Protein AF-A0A1C6KL73-F1 (afdb_monomer_lite)

Radius of gyration: 27.27 Å; chains: 1; bounding box: 58×103×49 Å

Secondary structure (DSSP, 8-state):
----------------------------------S-SSTTPEEE-SHHHHHHHHHH-SEEEESS-EE-SS-EEE---EEEE-SSSTT-EEEE--EEE-EEE-TT--EEEE-EEEEEEEEE-STT-EEESSEEEEEEEE-SS--EEES-EEES-EEESSHHHHHT-EEETT-EE-S-EEEPP---

pLDDT: mean 81.95, std 22.93, range [27.33, 98.88]

Foldseek 3Di:
DDDDDDDDDPDDDDDDDDDDDDDDDDPPPPPPVPVDLCVQEDEDAEDVSQQVCLDPPQHYEYPEAYEDAAEHERDDWDWDQDPPPPRDIDIDEGEYEQFDADPVRDTDDGYEYEYQEYEYPTELHEYEGHEYEHEYEYAYAQYEYENYEYNYEYEYQDVRRVVRYYYYDNYYYPDYYYYPDPPD

Sequence (184 aa):
MKRKIIIYVLSILYVFMIGCDSTGTKENNEVSNEKDEFQNTEFVKNEGELTYALTNDYSITITDNITSDNPLIIEGEFFKTDTTEENNVVKVGRKLNLFSKDEDNNIINNYVLEAPSLTIQSENTIIKGGTFIGDIYIKAKGFEIDNTKVKGNLYFKDEETKGTFIKSNAASVQGKISVERKES

Structure (mmCIF, N/CA/C/O backbone):
data_AF-A0A1C6KL73-F1
#
_entry.id   AF-A0A1C6KL73-F1
#
loop_
_atom_site.group_PDB
_atom_site.id
_atom_site.type_symbol
_atom_site.label_atom_id
_atom_site.label_alt_id
_atom_site.label_comp_id
_atom_site.label_asym_id
_atom_site.label_entity_id
_atom_site.label_seq_id
_atom_site.pdbx_PDB_ins_code
_atom_site.Cartn_x
_atom_site.Cartn_y
_atom_site.Cartn_z
_atom_site.occupancy
_atom_site.B_iso_or_equiv
_atom_site.auth_seq_id
_atom_site.auth_comp_id
_atom_site.auth_asym_id
_atom_site.auth_atom_id
_atom_site.pdbx_PDB_model_num
ATOM 1 N N . MET A 1 1 ? 32.983 87.673 -22.712 1.00 39.03 1 MET A N 1
ATOM 2 C CA . MET A 1 1 ? 31.747 87.636 -23.529 1.00 39.03 1 MET A CA 1
ATOM 3 C C . MET A 1 1 ? 30.880 86.471 -23.071 1.00 39.03 1 MET A C 1
ATOM 5 O O . MET A 1 1 ? 31.404 85.456 -22.645 1.00 39.03 1 MET A O 1
ATOM 9 N N . LYS A 1 2 ? 29.566 86.694 -23.059 1.00 45.41 2 LYS A N 1
ATOM 10 C CA . LYS A 1 2 ? 28.519 85.958 -22.334 1.00 45.41 2 LYS A CA 1
ATOM 11 C C . LYS A 1 2 ? 28.284 84.539 -22.879 1.00 45.41 2 LYS A C 1
ATOM 13 O O . LYS A 1 2 ? 28.150 84.410 -24.091 1.00 45.41 2 LYS A O 1
ATOM 18 N N . ARG A 1 3 ? 28.096 83.538 -22.002 1.00 47.69 3 ARG A N 1
ATOM 19 C CA . ARG A 1 3 ? 27.241 82.336 -22.212 1.00 47.69 3 ARG A CA 1
ATOM 20 C C . ARG A 1 3 ? 27.196 81.494 -20.922 1.00 47.69 3 ARG A C 1
ATOM 22 O O . ARG A 1 3 ? 28.210 80.962 -20.510 1.00 47.69 3 ARG A O 1
ATOM 29 N N . LYS A 1 4 ? 26.163 81.697 -20.098 1.00 45.75 4 LYS A N 1
ATOM 30 C CA . LYS A 1 4 ? 24.910 80.916 -19.956 1.00 45.75 4 LYS A CA 1
ATOM 31 C C . LYS A 1 4 ? 25.078 79.630 -19.123 1.00 45.75 4 LYS A C 1
ATOM 33 O O . LYS A 1 4 ?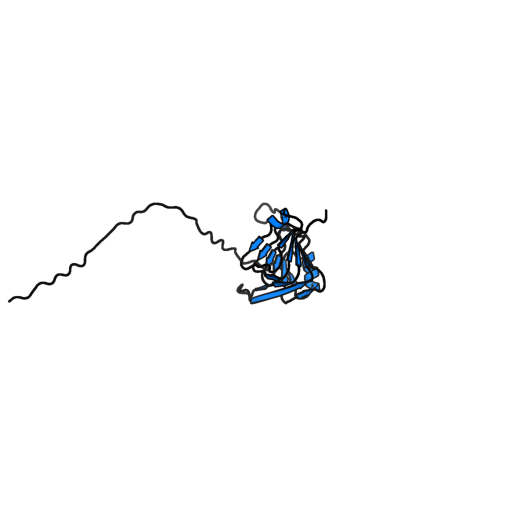 25.631 78.642 -19.577 1.00 45.75 4 LYS A O 1
ATOM 38 N N . ILE A 1 5 ? 24.540 79.736 -17.908 1.00 53.16 5 ILE A N 1
ATOM 39 C CA . ILE A 1 5 ? 24.279 78.736 -16.866 1.00 53.16 5 ILE A CA 1
ATOM 40 C C . ILE A 1 5 ? 23.369 77.619 -17.389 1.00 53.16 5 ILE A C 1
ATOM 42 O O . ILE A 1 5 ? 22.325 77.946 -17.949 1.00 53.16 5 ILE A O 1
ATOM 46 N N . ILE A 1 6 ? 23.705 76.355 -17.099 1.00 56.00 6 ILE A N 1
ATOM 47 C CA . ILE A 1 6 ? 22.747 75.284 -16.768 1.00 56.00 6 ILE A CA 1
ATOM 48 C C . ILE A 1 6 ? 23.395 74.416 -15.677 1.00 56.00 6 ILE A C 1
ATOM 50 O O . ILE A 1 6 ? 24.408 73.764 -15.911 1.00 56.00 6 ILE A O 1
ATOM 54 N N . ILE A 1 7 ? 22.815 74.459 -14.480 1.00 47.00 7 ILE A N 1
ATOM 55 C CA . ILE A 1 7 ? 23.133 73.622 -13.321 1.00 47.00 7 ILE A CA 1
ATOM 56 C C . ILE A 1 7 ? 22.046 72.544 -13.269 1.00 47.00 7 ILE A C 1
ATOM 58 O O . ILE A 1 7 ? 20.870 72.890 -13.191 1.00 47.00 7 ILE A O 1
ATOM 62 N N . TYR A 1 8 ? 22.421 71.265 -13.287 1.00 46.00 8 TYR A N 1
ATOM 63 C CA . TYR A 1 8 ? 21.550 70.178 -12.837 1.00 46.00 8 TYR A CA 1
ATOM 64 C C . TYR A 1 8 ? 22.167 69.571 -11.576 1.00 46.00 8 TYR A C 1
ATOM 66 O O . TYR A 1 8 ? 23.172 68.867 -11.628 1.00 46.00 8 TYR A O 1
ATOM 74 N N . VAL A 1 9 ? 21.573 69.925 -10.436 1.00 47.19 9 VAL A N 1
ATOM 75 C CA . VAL A 1 9 ? 21.803 69.308 -9.128 1.00 47.19 9 VAL A CA 1
ATOM 76 C C . VAL A 1 9 ? 21.058 67.976 -9.131 1.00 47.19 9 VAL A C 1
ATOM 78 O O . VAL A 1 9 ? 19.830 67.962 -9.151 1.00 47.19 9 VAL A O 1
ATOM 81 N N . LEU A 1 10 ? 21.791 66.863 -9.135 1.00 43.66 10 LEU A N 1
ATOM 82 C CA . LEU A 1 10 ? 21.225 65.542 -8.884 1.00 43.66 10 LEU A CA 1
ATOM 83 C C . LEU A 1 10 ? 21.185 65.346 -7.362 1.00 43.66 10 LEU A C 1
ATOM 85 O O . LEU A 1 10 ? 22.215 65.220 -6.703 1.00 43.66 10 LEU A O 1
ATOM 89 N N . SER A 1 11 ? 19.981 65.441 -6.810 1.00 47.19 11 SER A N 1
ATOM 90 C CA . SER A 1 11 ? 19.675 65.396 -5.384 1.00 47.19 11 SER A CA 1
ATOM 91 C C . SER A 1 11 ? 19.987 64.034 -4.762 1.00 47.19 11 SER A C 1
ATOM 93 O O . SER A 1 11 ? 19.408 63.017 -5.138 1.00 47.19 11 SER A O 1
ATOM 95 N N . ILE A 1 12 ? 20.854 64.064 -3.753 1.00 51.53 12 ILE A N 1
ATOM 96 C CA . ILE A 1 12 ? 20.997 63.055 -2.702 1.00 51.53 12 ILE A CA 1
ATOM 97 C C . ILE A 1 12 ? 19.697 62.999 -1.893 1.00 51.53 12 ILE A C 1
ATOM 99 O O . ILE A 1 12 ? 19.233 64.034 -1.415 1.00 51.53 12 ILE A O 1
ATOM 103 N N . LEU A 1 13 ? 19.161 61.799 -1.668 1.00 39.81 13 LEU A N 1
ATOM 104 C CA . LEU A 1 13 ? 18.250 61.550 -0.554 1.00 39.81 13 LEU A CA 1
ATOM 105 C C . LEU A 1 13 ? 18.631 60.233 0.132 1.00 39.81 13 LEU A C 1
ATOM 107 O O . LEU A 1 13 ? 18.450 59.148 -0.411 1.00 39.81 13 LEU A O 1
ATOM 111 N N . TYR A 1 14 ? 19.207 60.371 1.323 1.00 49.25 14 TYR A N 1
ATOM 112 C CA . TYR A 1 14 ? 19.454 59.302 2.286 1.00 49.25 14 TYR A CA 1
ATOM 113 C C . TYR A 1 14 ? 18.207 59.170 3.165 1.00 49.25 14 TYR A C 1
ATOM 115 O O . TYR A 1 14 ? 17.765 60.175 3.722 1.00 49.25 14 TYR A O 1
ATOM 123 N N . VAL A 1 15 ? 17.676 57.958 3.352 1.00 54.47 15 VAL A N 1
ATOM 124 C CA . VAL A 1 15 ? 16.783 57.656 4.481 1.00 54.47 15 VAL A CA 1
ATOM 125 C C . VAL A 1 15 ? 17.220 56.346 5.134 1.00 54.47 15 VAL A C 1
ATOM 127 O O . VAL A 1 15 ? 17.404 55.324 4.479 1.00 54.47 15 VAL A O 1
ATOM 130 N N . PHE A 1 16 ? 17.426 56.458 6.444 1.00 43.22 16 PHE A N 1
ATOM 131 C CA . PHE A 1 16 ? 17.747 55.429 7.425 1.00 43.22 16 PHE A CA 1
ATOM 132 C C . PHE A 1 16 ? 16.727 54.282 7.439 1.00 43.22 16 PHE A C 1
ATOM 134 O O . PHE A 1 16 ? 15.528 54.522 7.342 1.00 43.22 16 PHE A O 1
ATOM 141 N N . MET A 1 17 ? 17.199 53.059 7.694 1.00 39.66 17 MET A N 1
ATOM 142 C CA . MET A 1 17 ? 16.362 51.938 8.131 1.00 39.66 17 MET A CA 1
ATOM 143 C C . MET A 1 17 ? 16.941 51.352 9.424 1.00 39.66 17 MET A C 1
ATOM 145 O O . MET A 1 17 ? 17.990 50.712 9.408 1.00 39.66 17 MET A O 1
ATOM 149 N N . ILE A 1 18 ? 16.249 51.587 10.543 1.00 56.31 18 ILE A N 1
ATOM 150 C CA . ILE A 1 18 ? 16.289 50.760 11.759 1.00 56.31 18 ILE A CA 1
ATOM 151 C C . ILE A 1 18 ? 14.841 50.315 12.001 1.00 56.31 18 ILE A C 1
ATOM 153 O O . ILE A 1 18 ? 13.919 51.109 11.822 1.00 56.31 18 ILE A O 1
ATOM 157 N N . GLY A 1 19 ? 14.664 49.027 12.299 1.00 38.25 19 GLY A N 1
ATOM 158 C CA . GLY A 1 19 ? 13.397 48.297 12.189 1.00 38.25 19 GLY A CA 1
ATOM 159 C C . GLY A 1 19 ? 12.420 48.402 13.365 1.00 38.25 19 GLY A C 1
ATOM 160 O O . GLY A 1 19 ? 12.677 49.119 14.323 1.00 38.25 19 GLY A O 1
ATOM 161 N N . CYS A 1 20 ? 11.309 47.655 13.282 1.00 44.41 20 CYS A N 1
ATOM 162 C CA . CYS A 1 20 ? 10.880 46.603 14.227 1.00 44.41 20 CYS A CA 1
ATOM 163 C C . CYS A 1 20 ? 9.556 45.953 13.756 1.00 44.41 20 CYS A C 1
ATOM 165 O O . CYS A 1 20 ? 8.696 46.632 13.207 1.00 44.41 20 CYS A O 1
ATOM 167 N N . ASP A 1 21 ? 9.431 44.657 14.056 1.00 34.34 21 ASP A N 1
ATOM 168 C CA . ASP A 1 21 ? 8.221 43.853 14.306 1.00 34.34 21 ASP A CA 1
ATOM 169 C C . ASP A 1 21 ? 7.151 43.588 13.226 1.00 34.34 21 ASP A C 1
ATOM 171 O O . ASP A 1 21 ? 6.340 44.438 12.866 1.00 34.34 21 ASP A O 1
ATOM 175 N N . SER A 1 22 ? 7.055 42.314 12.819 1.00 34.91 22 SER A N 1
ATOM 176 C CA . SER A 1 22 ? 5.861 41.466 13.023 1.00 34.91 22 SER A CA 1
ATOM 177 C C . SER A 1 22 ? 6.091 40.043 12.480 1.00 34.91 22 SER A C 1
ATOM 179 O O . SER A 1 22 ? 6.295 39.819 11.294 1.00 34.91 22 SER A O 1
ATOM 181 N N . THR A 1 23 ? 6.101 39.083 13.410 1.00 34.44 23 THR A N 1
ATOM 182 C CA . THR A 1 23 ? 5.398 37.784 13.366 1.00 34.44 23 THR A CA 1
ATOM 183 C C . THR A 1 23 ? 5.123 37.115 12.007 1.00 34.44 23 THR A C 1
ATOM 185 O O . THR A 1 23 ? 4.306 37.604 11.232 1.00 34.44 23 THR A O 1
ATOM 188 N N . GLY A 1 24 ? 5.627 35.887 11.815 1.00 28.36 24 GLY A N 1
ATOM 189 C CA . GLY A 1 24 ? 5.038 34.963 10.835 1.00 28.36 24 GLY A CA 1
ATOM 190 C C . GLY A 1 24 ? 5.949 33.845 10.339 1.00 28.36 24 GLY A C 1
ATOM 191 O O . GLY A 1 24 ? 6.455 33.926 9.234 1.00 28.36 24 GLY A O 1
ATOM 192 N N . THR A 1 25 ? 6.104 32.816 11.173 1.00 27.66 25 THR A N 1
ATOM 193 C CA . THR A 1 25 ? 6.316 31.398 10.822 1.00 27.66 25 THR A CA 1
ATOM 194 C C . THR A 1 25 ? 7.467 31.027 9.878 1.00 27.66 25 THR A C 1
ATOM 196 O O . THR A 1 25 ? 7.424 31.195 8.666 1.00 27.66 25 THR A O 1
ATOM 199 N N . LYS A 1 26 ? 8.470 30.384 10.482 1.00 31.62 26 LYS A N 1
ATOM 200 C CA . LYS A 1 26 ? 9.524 29.619 9.820 1.00 31.62 26 LYS A CA 1
ATOM 201 C C . LYS A 1 26 ? 8.890 28.492 8.997 1.00 31.62 26 LYS A C 1
ATOM 203 O O . LYS A 1 26 ? 8.259 27.605 9.569 1.00 31.62 26 LYS A O 1
ATOM 208 N N . GLU A 1 27 ? 9.079 28.517 7.682 1.00 29.05 27 GLU A N 1
ATOM 209 C CA . GLU A 1 27 ? 8.966 27.321 6.851 1.00 29.05 27 GLU A CA 1
ATOM 210 C C . GLU A 1 27 ? 10.082 26.364 7.273 1.00 29.05 27 GLU A C 1
ATOM 212 O O . GLU A 1 27 ? 11.245 26.507 6.890 1.00 29.05 27 GLU A O 1
ATOM 217 N N . ASN A 1 28 ? 9.728 25.397 8.115 1.00 27.48 28 ASN A N 1
ATOM 218 C CA . ASN A 1 28 ? 10.521 24.193 8.265 1.00 27.48 28 ASN A CA 1
ATOM 219 C C . ASN A 1 28 ? 10.355 23.400 6.965 1.00 27.48 28 ASN A C 1
ATOM 221 O O . ASN A 1 28 ? 9.438 22.595 6.831 1.00 27.48 28 ASN A O 1
ATOM 225 N N . ASN A 1 29 ? 11.242 23.645 6.000 1.00 34.69 29 ASN A N 1
ATOM 226 C CA . ASN A 1 29 ? 11.608 22.613 5.040 1.00 34.69 29 ASN A CA 1
ATOM 227 C C . ASN A 1 29 ? 12.261 21.486 5.845 1.00 34.69 29 ASN A C 1
ATOM 229 O O . ASN A 1 29 ? 13.476 21.476 6.054 1.00 34.69 29 ASN A O 1
ATOM 233 N N . GLU A 1 30 ? 11.444 20.561 6.344 1.00 30.19 30 GLU A N 1
ATOM 234 C CA . GLU A 1 30 ? 11.927 19.233 6.680 1.00 30.19 30 GLU A CA 1
ATOM 235 C C . GLU A 1 30 ? 12.352 18.580 5.369 1.00 30.19 30 GLU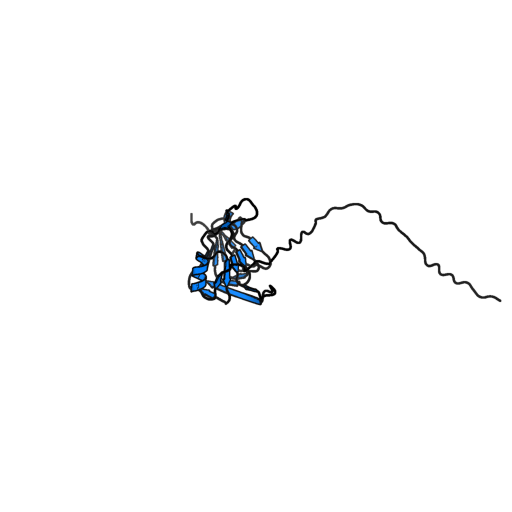 A C 1
ATOM 237 O O . GLU A 1 30 ? 11.570 17.980 4.638 1.00 30.19 30 GLU A O 1
ATOM 242 N N . VAL A 1 31 ? 13.633 18.752 5.053 1.00 27.33 31 VAL A N 1
ATOM 243 C CA . VAL A 1 31 ? 14.354 17.855 4.165 1.00 27.33 31 VAL A CA 1
ATOM 244 C C . VAL A 1 31 ? 14.346 16.499 4.865 1.00 27.33 31 VAL A C 1
ATOM 246 O O . VAL A 1 31 ? 15.215 16.198 5.685 1.00 27.33 31 VAL A O 1
ATOM 249 N N . SER A 1 32 ? 13.321 15.693 4.587 1.00 31.52 32 SER A N 1
ATOM 250 C CA . SER A 1 32 ? 13.357 14.268 4.876 1.00 31.52 32 SER A CA 1
ATOM 251 C C . SER A 1 32 ? 14.583 13.721 4.157 1.00 31.52 32 SER A C 1
ATOM 253 O O . SER A 1 32 ? 14.665 13.800 2.931 1.00 31.52 32 SER A O 1
ATOM 255 N N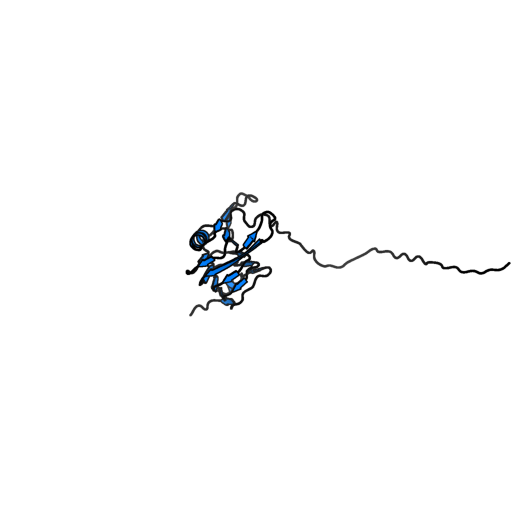 . ASN A 1 33 ? 15.569 13.225 4.902 1.00 29.36 33 ASN A N 1
ATOM 256 C CA . ASN A 1 33 ? 16.708 12.528 4.316 1.00 29.36 33 ASN A CA 1
ATOM 257 C C . ASN A 1 33 ? 16.189 11.275 3.594 1.00 29.36 33 ASN A C 1
ATOM 259 O O . ASN A 1 33 ? 16.055 10.208 4.183 1.00 29.36 33 ASN A O 1
ATOM 263 N N . GLU A 1 34 ? 15.897 11.418 2.304 1.00 41.50 34 GLU A N 1
ATOM 264 C CA . GLU A 1 34 ? 15.339 10.419 1.387 1.00 41.50 34 GLU A CA 1
ATOM 265 C C . GLU A 1 34 ? 16.373 9.346 0.982 1.00 41.50 34 GLU A C 1
ATOM 267 O O . GLU A 1 34 ? 16.332 8.789 -0.110 1.00 41.50 34 GLU A O 1
ATOM 272 N N . LYS A 1 35 ? 17.347 9.058 1.854 1.00 40.00 35 LYS A N 1
ATOM 273 C CA . LYS A 1 35 ? 18.488 8.171 1.570 1.00 40.00 35 LYS A CA 1
ATOM 274 C C . LYS A 1 35 ? 18.194 6.683 1.804 1.00 40.00 35 LYS A C 1
ATOM 276 O O . LYS A 1 35 ? 19.099 5.856 1.714 1.00 40.00 35 LYS A O 1
ATOM 281 N N . ASP A 1 36 ? 16.954 6.337 2.144 1.00 56.22 36 ASP A N 1
ATOM 282 C CA . ASP A 1 36 ? 16.603 5.005 2.644 1.00 56.22 36 ASP A CA 1
ATOM 283 C C . ASP A 1 36 ? 15.137 4.620 2.361 1.00 56.22 36 ASP A C 1
ATOM 285 O O . ASP A 1 36 ? 14.355 4.268 3.246 1.00 56.22 36 ASP A O 1
ATOM 289 N N . GLU A 1 37 ? 14.706 4.755 1.108 1.00 63.22 37 GLU A N 1
ATOM 290 C CA . GLU A 1 37 ? 13.372 4.278 0.725 1.00 63.22 37 GLU A CA 1
ATOM 291 C C . GLU A 1 37 ? 13.343 2.777 0.417 1.00 63.22 37 GLU A C 1
ATOM 293 O O . GLU A 1 37 ? 12.338 2.115 0.680 1.00 63.22 37 GLU A O 1
ATOM 298 N N . PHE A 1 38 ? 14.465 2.237 -0.071 1.00 72.88 38 PHE A N 1
ATOM 299 C CA . PHE A 1 38 ? 14.588 0.849 -0.513 1.00 72.88 38 PHE A CA 1
ATOM 300 C C . PHE A 1 38 ? 15.591 0.006 0.282 1.00 72.88 38 PHE A C 1
ATOM 302 O O . PHE A 1 38 ? 15.775 -1.160 -0.074 1.00 72.88 38 PHE A O 1
ATOM 309 N N . GLN A 1 39 ? 16.263 0.506 1.335 1.00 76.75 39 GLN A N 1
ATOM 310 C CA . GLN A 1 39 ? 17.185 -0.392 2.042 1.00 76.75 39 GLN A CA 1
ATOM 311 C C . GLN A 1 39 ? 16.402 -1.518 2.716 1.00 76.75 39 GLN A C 1
ATOM 313 O O . GLN A 1 39 ? 15.431 -1.308 3.451 1.00 76.75 39 GLN A O 1
ATOM 318 N N . ASN A 1 40 ? 16.861 -2.745 2.474 1.00 82.62 40 ASN A N 1
ATOM 319 C CA . ASN A 1 40 ? 16.213 -3.970 2.934 1.00 82.62 40 ASN A CA 1
ATOM 320 C C . ASN A 1 40 ? 14.766 -4.122 2.422 1.00 82.62 40 ASN A C 1
ATOM 322 O O . ASN A 1 40 ? 13.939 -4.701 3.122 1.00 82.62 40 ASN A O 1
ATOM 326 N N . THR A 1 41 ? 14.438 -3.569 1.248 1.00 91.06 41 THR A N 1
ATOM 327 C CA . THR A 1 41 ? 13.182 -3.902 0.567 1.00 91.06 41 THR A CA 1
ATOM 328 C C . THR A 1 41 ? 13.316 -5.240 -0.152 1.00 91.06 41 THR A C 1
ATOM 330 O O . THR A 1 41 ? 14.333 -5.498 -0.793 1.00 91.06 41 THR A O 1
ATOM 333 N N . GLU A 1 42 ? 12.266 -6.052 -0.099 1.00 95.50 42 GLU A N 1
ATOM 334 C CA . GLU A 1 42 ? 12.124 -7.207 -0.980 1.00 95.50 42 GLU A CA 1
ATOM 335 C C . GLU A 1 42 ? 11.637 -6.727 -2.352 1.00 95.50 42 GLU A C 1
ATOM 337 O O . GLU A 1 42 ? 10.696 -5.928 -2.437 1.00 95.50 42 GLU A O 1
ATOM 342 N N . PHE A 1 43 ? 12.298 -7.171 -3.422 1.00 94.94 43 PHE A N 1
ATOM 343 C CA . PHE A 1 43 ? 11.940 -6.812 -4.793 1.00 94.94 43 PHE A CA 1
ATOM 344 C C . PHE A 1 43 ? 11.162 -7.947 -5.444 1.00 94.94 43 PHE A C 1
ATOM 346 O O . PHE A 1 43 ? 11.668 -9.059 -5.557 1.00 94.94 43 PHE A O 1
ATOM 353 N N . VAL A 1 44 ? 9.961 -7.648 -5.933 1.00 96.81 44 VAL A N 1
ATOM 354 C CA . VAL A 1 44 ? 9.066 -8.653 -6.524 1.00 96.81 44 VAL A CA 1
ATOM 355 C C . VAL A 1 44 ? 8.642 -8.253 -7.934 1.00 96.81 44 VAL A C 1
ATOM 357 O O . VAL A 1 44 ? 8.597 -7.067 -8.278 1.00 96.81 44 VAL A O 1
ATOM 360 N N . LYS A 1 45 ? 8.328 -9.239 -8.776 1.00 96.31 45 LYS A N 1
ATOM 361 C CA . LYS A 1 45 ? 7.911 -9.018 -10.177 1.00 96.31 45 LYS A CA 1
ATOM 362 C C . LYS A 1 45 ? 6.691 -9.832 -10.612 1.00 96.31 45 LYS A C 1
ATOM 364 O O . LYS A 1 45 ? 6.296 -9.757 -11.769 1.00 96.31 45 LYS A O 1
ATOM 369 N N . ASN A 1 46 ? 6.118 -10.656 -9.736 1.00 97.00 46 ASN A N 1
ATOM 370 C CA . ASN A 1 46 ? 4.931 -11.461 -10.040 1.00 97.00 46 ASN A CA 1
ATOM 371 C C . ASN A 1 46 ? 4.054 -11.698 -8.798 1.00 97.00 46 ASN A C 1
ATOM 373 O O . ASN A 1 46 ? 4.478 -11.449 -7.672 1.00 97.00 46 ASN A O 1
ATOM 377 N N . GLU A 1 47 ? 2.827 -12.184 -9.016 1.00 97.06 47 GLU A N 1
ATOM 378 C CA . GLU A 1 47 ? 1.815 -12.422 -7.970 1.00 97.06 47 GLU A CA 1
ATOM 379 C C . GLU A 1 47 ? 2.306 -13.362 -6.859 1.00 97.06 47 GLU A C 1
ATOM 381 O O . GLU A 1 47 ? 2.049 -13.108 -5.681 1.00 97.06 47 GLU A O 1
ATOM 386 N N . GLY A 1 48 ? 3.022 -14.434 -7.213 1.00 96.50 48 GLY A N 1
ATOM 387 C CA . GLY A 1 48 ? 3.499 -15.425 -6.245 1.00 96.50 48 GLY A CA 1
ATOM 388 C C . GLY A 1 48 ? 4.525 -14.841 -5.274 1.00 96.50 48 GLY A C 1
ATOM 389 O O . GLY A 1 48 ? 4.377 -14.980 -4.060 1.00 96.50 48 GLY A O 1
ATOM 390 N N . GLU A 1 49 ? 5.527 -14.137 -5.806 1.00 97.50 49 GLU A N 1
ATOM 391 C CA . GLU A 1 49 ? 6.520 -13.402 -5.011 1.00 97.50 49 GLU A CA 1
ATOM 392 C C . GLU A 1 49 ? 5.857 -12.314 -4.157 1.00 97.50 49 GLU A C 1
ATOM 394 O O . GLU A 1 49 ? 6.134 -12.209 -2.963 1.00 97.50 49 GLU A O 1
ATOM 399 N N . LEU A 1 50 ? 4.933 -11.544 -4.745 1.00 97.81 50 LEU A N 1
ATOM 400 C CA . LEU A 1 50 ? 4.214 -10.488 -4.039 1.00 97.81 50 LEU A CA 1
ATOM 401 C C . LEU A 1 50 ? 3.409 -11.048 -2.864 1.00 97.81 50 LEU A C 1
ATOM 403 O O . LEU A 1 50 ? 3.521 -10.536 -1.758 1.00 97.81 50 LEU A O 1
ATOM 407 N N . THR A 1 51 ? 2.626 -12.106 -3.074 1.00 96.19 51 THR A N 1
ATOM 408 C CA . THR A 1 51 ? 1.790 -12.702 -2.020 1.00 96.19 51 THR A CA 1
ATOM 409 C C . THR A 1 51 ? 2.641 -13.188 -0.851 1.00 96.19 51 THR A C 1
ATOM 411 O O . THR A 1 51 ? 2.313 -12.919 0.302 1.00 96.19 51 THR A O 1
ATOM 414 N N . TYR A 1 52 ? 3.770 -13.843 -1.138 1.00 94.81 52 TYR A N 1
ATOM 415 C CA . TYR A 1 52 ? 4.708 -14.266 -0.103 1.00 94.81 52 TYR A CA 1
ATOM 416 C C . TYR A 1 52 ? 5.287 -13.068 0.667 1.00 94.81 52 TYR A C 1
ATOM 418 O O . TYR A 1 52 ? 5.290 -13.070 1.902 1.00 94.81 52 TYR A O 1
ATOM 426 N N . ALA A 1 53 ? 5.725 -12.025 -0.041 1.00 96.12 53 ALA A N 1
ATOM 427 C CA . ALA A 1 53 ? 6.327 -10.846 0.571 1.00 96.12 53 ALA A CA 1
ATOM 428 C C . ALA A 1 53 ? 5.319 -10.030 1.404 1.00 96.12 53 ALA A C 1
ATOM 430 O O . ALA A 1 53 ? 5.639 -9.530 2.489 1.00 96.12 53 ALA A O 1
ATOM 431 N N . LEU A 1 54 ? 4.056 -9.947 0.965 1.00 95.75 54 LEU A N 1
ATOM 432 C CA . LEU A 1 54 ? 2.986 -9.260 1.699 1.00 95.75 54 LEU A CA 1
ATOM 433 C C . LEU A 1 54 ? 2.707 -9.884 3.078 1.00 95.75 54 LEU A C 1
ATOM 435 O O . LEU A 1 54 ? 2.249 -9.162 3.968 1.00 95.75 54 LEU A O 1
ATOM 439 N N . THR A 1 55 ? 3.073 -11.150 3.286 1.00 91.06 55 THR A N 1
ATOM 440 C CA . THR A 1 55 ? 3.037 -11.821 4.594 1.00 91.06 55 THR A CA 1
ATOM 441 C C . THR A 1 55 ? 4.355 -11.690 5.368 1.00 91.06 55 THR A C 1
ATOM 443 O O . THR A 1 55 ? 4.330 -11.520 6.586 1.00 91.06 55 THR A O 1
ATOM 446 N N . ASN A 1 56 ? 5.512 -11.756 4.699 1.00 91.44 56 ASN A N 1
ATOM 447 C CA . ASN A 1 56 ? 6.797 -11.992 5.377 1.00 91.44 56 ASN A CA 1
ATOM 448 C C . ASN A 1 56 ? 7.736 -10.775 5.455 1.00 91.44 56 ASN A C 1
ATOM 450 O O . ASN A 1 56 ? 8.572 -10.727 6.354 1.00 91.44 56 ASN A O 1
ATOM 454 N N . ASP A 1 57 ? 7.580 -9.769 4.590 1.00 93.31 57 ASP A N 1
ATOM 455 C CA . ASP A 1 57 ? 8.615 -8.744 4.382 1.00 93.31 57 ASP A CA 1
ATOM 456 C C . ASP A 1 57 ? 8.135 -7.331 4.688 1.00 93.31 57 ASP A C 1
ATOM 458 O O . ASP A 1 57 ? 7.189 -6.839 4.081 1.00 93.31 57 ASP A O 1
ATOM 462 N N . TYR A 1 58 ? 8.798 -6.644 5.620 1.00 91.88 58 TYR A N 1
ATOM 463 C CA . TYR A 1 58 ? 8.335 -5.345 6.124 1.00 91.88 58 TYR A CA 1
ATOM 464 C C . TYR A 1 58 ? 8.252 -4.238 5.049 1.00 91.88 58 TYR A C 1
ATOM 466 O O . TYR A 1 58 ? 7.436 -3.323 5.179 1.00 91.88 58 TYR A O 1
ATOM 474 N N . SER A 1 59 ? 9.101 -4.301 4.018 1.00 94.19 59 SER A N 1
ATOM 475 C CA . SER A 1 59 ? 9.171 -3.350 2.906 1.00 94.19 59 SER A CA 1
ATOM 476 C C . SER A 1 59 ? 9.249 -4.110 1.591 1.00 94.19 59 SER A C 1
ATOM 478 O O . SER A 1 59 ? 10.109 -4.971 1.430 1.00 94.19 59 SER A O 1
ATOM 480 N N . ILE A 1 60 ? 8.375 -3.771 0.649 1.00 96.25 60 ILE A N 1
ATOM 481 C CA . ILE A 1 60 ? 8.210 -4.473 -0.625 1.00 96.25 60 ILE A CA 1
ATOM 482 C C . ILE A 1 60 ? 8.233 -3.445 -1.743 1.00 96.25 60 ILE A C 1
ATOM 484 O O . ILE A 1 60 ? 7.594 -2.400 -1.637 1.00 96.25 60 ILE A O 1
ATOM 488 N N . THR A 1 61 ? 8.933 -3.752 -2.827 1.00 96.38 61 THR A N 1
ATOM 489 C CA . THR A 1 61 ? 8.984 -2.915 -4.023 1.00 96.38 61 THR A CA 1
ATOM 490 C C . THR A 1 61 ? 8.691 -3.766 -5.243 1.00 96.38 61 THR A C 1
ATOM 492 O O . THR A 1 61 ? 9.412 -4.724 -5.523 1.00 96.38 61 THR A O 1
ATOM 495 N N . ILE A 1 62 ? 7.633 -3.429 -5.979 1.00 97.00 62 ILE A N 1
ATOM 496 C CA . ILE A 1 62 ? 7.358 -4.108 -7.247 1.00 97.00 62 ILE A CA 1
ATOM 497 C C . ILE A 1 62 ? 8.240 -3.511 -8.344 1.00 97.00 62 ILE A C 1
ATOM 499 O O . ILE A 1 62 ? 8.504 -2.308 -8.370 1.00 97.00 62 ILE A O 1
ATOM 503 N N . THR A 1 63 ? 8.706 -4.366 -9.245 1.00 95.62 63 THR A N 1
ATOM 504 C CA . THR A 1 63 ? 9.613 -3.999 -10.347 1.00 95.62 63 THR A CA 1
ATOM 505 C C . THR A 1 63 ? 8.985 -4.184 -11.726 1.00 95.62 63 THR A C 1
ATOM 507 O O . THR A 1 63 ? 9.638 -3.955 -12.740 1.00 95.62 63 THR A O 1
ATOM 510 N N . ASP A 1 64 ? 7.711 -4.570 -11.759 1.00 96.50 64 ASP A N 1
ATOM 511 C CA . ASP A 1 64 ? 6.882 -4.665 -12.954 1.00 96.50 64 ASP A CA 1
ATOM 512 C C . ASP A 1 64 ? 5.410 -4.465 -12.560 1.00 96.50 64 ASP A C 1
ATOM 514 O O . ASP A 1 64 ? 5.064 -4.467 -11.374 1.00 96.50 64 ASP A O 1
ATOM 518 N N . ASN A 1 65 ? 4.534 -4.300 -13.549 1.00 98.38 65 ASN A N 1
ATOM 519 C CA . ASN A 1 65 ? 3.096 -4.367 -13.326 1.00 98.38 65 ASN A CA 1
ATOM 520 C C . ASN A 1 65 ? 2.705 -5.787 -12.902 1.00 98.38 65 ASN A C 1
ATOM 522 O O . ASN A 1 65 ? 3.153 -6.767 -13.496 1.00 98.38 65 ASN A O 1
ATOM 526 N N . ILE A 1 66 ? 1.831 -5.898 -11.907 1.00 98.50 66 ILE A N 1
ATOM 527 C CA . ILE A 1 66 ? 1.358 -7.184 -11.391 1.00 98.50 66 ILE A CA 1
ATOM 528 C C . ILE A 1 66 ? -0.166 -7.180 -11.419 1.00 98.50 66 ILE A C 1
ATOM 530 O O . ILE A 1 66 ? -0.801 -6.270 -10.889 1.00 98.50 66 ILE A O 1
ATOM 534 N N . THR A 1 67 ? -0.744 -8.222 -12.001 1.00 98.62 67 THR A N 1
ATOM 535 C CA . THR A 1 67 ? -2.164 -8.546 -11.864 1.00 98.62 67 THR A CA 1
ATOM 536 C C . THR A 1 67 ? -2.269 -9.808 -11.021 1.00 98.62 67 THR A C 1
ATOM 538 O O . THR A 1 67 ? -1.551 -10.774 -11.270 1.00 98.62 67 THR A O 1
ATOM 541 N N . SER A 1 68 ? -3.132 -9.773 -10.014 1.00 97.94 68 SER A N 1
ATOM 542 C CA . SER A 1 68 ? -3.464 -10.886 -9.133 1.00 97.94 68 SER A CA 1
ATOM 543 C C . SER A 1 68 ? -4.915 -11.268 -9.368 1.00 97.94 68 SER A C 1
ATOM 545 O O . SER A 1 68 ? -5.792 -10.410 -9.267 1.00 97.94 68 SER A O 1
ATOM 547 N N . ASP A 1 69 ? -5.190 -12.543 -9.629 1.00 97.19 69 ASP A N 1
ATOM 548 C CA . ASP A 1 69 ? -6.572 -13.040 -9.706 1.00 97.19 69 ASP A CA 1
ATOM 549 C C . ASP A 1 69 ? -7.190 -13.206 -8.305 1.00 97.19 69 ASP A C 1
ATOM 551 O O . ASP A 1 69 ? -8.408 -13.330 -8.151 1.00 97.19 69 ASP A O 1
ATOM 555 N N . ASN A 1 70 ? -6.353 -13.181 -7.264 1.00 97.25 70 ASN A N 1
ATOM 556 C CA . ASN A 1 70 ? -6.742 -13.391 -5.876 1.00 97.25 70 ASN A CA 1
ATOM 557 C C . ASN A 1 70 ? -6.725 -12.084 -5.063 1.00 97.25 70 ASN A C 1
ATOM 559 O O . ASN A 1 70 ? -5.915 -11.191 -5.336 1.00 97.25 70 ASN A O 1
ATOM 563 N N . PRO A 1 71 ? -7.575 -11.961 -4.024 1.00 98.12 71 PRO A N 1
ATOM 564 C CA . PRO A 1 71 ? -7.440 -10.908 -3.024 1.00 98.12 71 PRO A CA 1
ATOM 565 C C . PRO A 1 71 ? -6.065 -10.932 -2.350 1.00 98.12 71 PRO A C 1
ATOM 567 O O . PRO A 1 71 ? -5.573 -11.991 -1.962 1.00 98.12 71 PRO A O 1
ATOM 570 N N . LEU A 1 72 ? -5.487 -9.753 -2.147 1.00 98.50 72 LEU A N 1
ATOM 571 C CA . LEU A 1 72 ? -4.211 -9.569 -1.464 1.00 98.50 72 LEU A CA 1
ATOM 572 C C . LEU A 1 72 ? -4.433 -9.137 -0.011 1.00 98.50 72 LEU A C 1
ATOM 574 O O . LEU A 1 72 ? -5.411 -8.458 0.317 1.00 98.50 72 LEU A O 1
ATOM 578 N N . ILE A 1 73 ? -3.511 -9.505 0.877 1.00 97.88 73 ILE A N 1
ATOM 579 C CA . ILE A 1 73 ? -3.581 -9.174 2.305 1.00 97.88 73 ILE A CA 1
ATOM 580 C C . ILE A 1 73 ? -2.208 -8.694 2.768 1.00 97.88 73 ILE A C 1
ATOM 582 O O . ILE A 1 73 ? -1.220 -9.388 2.568 1.00 97.88 73 ILE A O 1
ATOM 586 N N . ILE A 1 74 ? -2.157 -7.524 3.407 1.00 96.69 74 ILE A N 1
ATOM 587 C CA . ILE A 1 74 ? -0.985 -7.043 4.145 1.00 96.69 74 ILE A CA 1
ATOM 588 C C . ILE A 1 74 ? -1.241 -7.284 5.623 1.00 96.69 74 ILE A C 1
ATOM 590 O O . ILE A 1 74 ? -2.114 -6.646 6.222 1.00 96.69 74 ILE A O 1
ATOM 594 N N . GLU A 1 75 ? -0.476 -8.202 6.195 1.00 92.06 75 GLU A N 1
ATOM 595 C CA . GLU A 1 75 ? -0.572 -8.600 7.594 1.00 92.06 75 GLU A CA 1
ATOM 596 C C . GLU A 1 75 ? 0.810 -8.743 8.245 1.00 92.06 75 GLU A C 1
ATOM 598 O O . GLU A 1 75 ? 1.852 -8.541 7.617 1.00 92.06 75 GLU A O 1
ATOM 603 N N . GLY A 1 76 ? 0.804 -9.051 9.542 1.00 86.31 76 GLY A N 1
ATOM 604 C CA . GLY A 1 76 ? 2.009 -9.185 10.354 1.00 86.31 76 GLY A CA 1
ATOM 605 C C . GLY A 1 76 ? 2.446 -7.887 11.034 1.00 86.31 76 GLY A C 1
ATOM 606 O O . GLY A 1 76 ? 2.020 -6.779 10.690 1.00 86.31 76 GLY A O 1
ATOM 607 N N . GLU A 1 77 ? 3.308 -8.039 12.034 1.00 88.06 77 GLU A N 1
ATOM 608 C CA . GLU A 1 77 ? 3.912 -6.945 12.791 1.00 88.06 77 GLU A CA 1
ATOM 609 C C . GLU A 1 77 ? 5.431 -7.032 12.683 1.00 88.06 77 GLU A C 1
ATOM 611 O O . GLU A 1 77 ? 6.009 -8.113 12.784 1.00 88.06 77 GLU A O 1
ATOM 616 N N . PHE A 1 78 ? 6.077 -5.885 12.485 1.00 86.44 78 PHE A N 1
ATOM 617 C CA . PHE A 1 78 ? 7.519 -5.795 12.301 1.00 86.44 78 PHE A CA 1
ATOM 618 C C . PHE A 1 78 ? 8.098 -4.840 13.325 1.00 86.44 78 PHE A C 1
ATOM 620 O O . PHE A 1 78 ? 7.475 -3.842 13.689 1.00 86.44 78 PHE A O 1
ATOM 627 N N . PHE A 1 79 ? 9.309 -5.144 13.772 1.00 86.19 79 PHE A N 1
ATOM 628 C CA . PHE A 1 79 ? 9.992 -4.382 14.801 1.00 86.19 79 PHE A CA 1
ATOM 629 C C . PHE A 1 79 ? 11.438 -4.128 14.385 1.00 86.19 79 PHE A C 1
ATOM 631 O O . PHE A 1 79 ? 12.070 -4.987 13.770 1.00 86.19 79 PHE A O 1
ATOM 638 N N . LYS A 1 80 ? 11.968 -2.953 14.724 1.00 79.94 80 LYS A N 1
ATOM 639 C CA . LYS A 1 80 ? 13.389 -2.623 14.573 1.00 79.94 80 LYS A CA 1
ATOM 640 C C . LYS A 1 80 ? 13.952 -2.202 15.925 1.00 79.94 80 LYS A C 1
ATOM 642 O O . LYS A 1 80 ? 13.259 -1.568 16.716 1.00 79.94 80 LYS A O 1
ATOM 647 N N . THR A 1 81 ? 15.202 -2.568 16.191 1.00 79.56 81 THR A N 1
ATOM 648 C CA . THR A 1 81 ? 15.935 -2.044 17.345 1.00 79.56 81 THR A CA 1
ATOM 649 C C . THR A 1 81 ? 16.352 -0.613 17.042 1.00 79.56 81 THR A C 1
ATOM 651 O O . THR A 1 81 ? 17.073 -0.361 16.078 1.00 79.56 81 THR A O 1
ATOM 654 N N . ASP A 1 82 ? 15.888 0.311 17.867 1.00 69.44 82 ASP A N 1
ATOM 655 C CA . ASP A 1 82 ? 16.360 1.677 17.921 1.00 69.44 82 ASP A CA 1
ATOM 656 C C . ASP A 1 82 ? 17.742 1.690 18.577 1.00 69.44 82 ASP A C 1
ATOM 658 O O . ASP A 1 82 ? 17.911 1.379 19.756 1.00 69.44 82 ASP A O 1
ATOM 662 N N . THR A 1 83 ? 18.761 2.009 17.786 1.00 67.62 83 THR A N 1
ATOM 663 C CA . THR A 1 83 ? 20.148 2.074 18.255 1.00 67.62 83 THR A CA 1
ATOM 664 C C . THR A 1 83 ? 20.500 3.424 18.883 1.00 67.62 83 THR A C 1
ATOM 666 O O . THR A 1 83 ? 21.650 3.623 19.270 1.00 67.62 83 THR A O 1
ATOM 669 N N . THR A 1 84 ? 19.558 4.372 18.937 1.00 66.44 84 THR A N 1
ATOM 670 C CA . THR A 1 84 ? 19.780 5.740 19.432 1.00 66.44 84 THR A CA 1
ATOM 671 C C . THR A 1 84 ? 19.367 5.928 20.893 1.00 66.44 84 THR A C 1
ATOM 673 O O . THR A 1 84 ? 19.997 6.717 21.596 1.00 66.44 84 THR A O 1
ATOM 676 N N . GLU A 1 85 ? 18.410 5.139 21.388 1.00 59.03 85 GLU A N 1
ATOM 677 C CA . GLU A 1 85 ? 17.983 5.111 22.793 1.00 59.03 85 GLU A CA 1
ATOM 678 C C . GLU A 1 85 ? 17.993 3.670 23.326 1.00 59.03 85 GLU A C 1
ATOM 680 O O . GLU A 1 85 ? 17.241 2.840 22.826 1.00 59.03 85 GLU A O 1
ATOM 685 N N . GLU A 1 86 ? 18.851 3.364 24.314 1.00 70.56 86 GLU A N 1
ATOM 686 C CA . GLU A 1 86 ? 18.916 2.101 25.095 1.00 70.56 86 GLU A CA 1
ATOM 687 C C . GLU A 1 86 ? 18.439 0.802 24.392 1.00 70.56 86 GLU A C 1
ATOM 689 O O . GLU A 1 86 ? 17.802 -0.048 25.005 1.00 70.56 86 GLU A O 1
ATOM 694 N N . ASN A 1 87 ? 18.773 0.590 23.113 1.00 68.00 87 ASN A N 1
ATOM 695 C CA . ASN A 1 87 ? 18.353 -0.587 22.335 1.00 68.00 87 ASN A CA 1
ATOM 696 C C . ASN A 1 87 ? 16.839 -0.890 22.405 1.00 68.00 87 ASN A C 1
ATOM 698 O O . ASN A 1 87 ? 16.440 -2.061 22.415 1.00 68.00 87 ASN A O 1
ATOM 702 N N . ASN A 1 88 ? 15.990 0.138 22.464 1.00 78.25 88 ASN A N 1
ATOM 703 C CA . ASN A 1 88 ? 14.541 -0.046 22.493 1.00 78.25 88 ASN A CA 1
ATOM 704 C C . ASN A 1 88 ? 14.048 -0.710 21.202 1.00 78.25 88 ASN A C 1
ATOM 706 O O . ASN A 1 88 ? 14.512 -0.406 20.110 1.00 78.25 88 ASN A O 1
ATOM 710 N N . VAL A 1 89 ? 13.088 -1.628 21.298 1.00 79.25 89 VAL A N 1
ATOM 711 C CA . VAL A 1 89 ? 12.483 -2.269 20.122 1.00 79.25 89 VAL A CA 1
ATOM 712 C C . VAL A 1 89 ? 11.200 -1.525 19.769 1.00 79.25 89 VAL A C 1
ATOM 714 O O . VAL A 1 89 ? 10.247 -1.526 20.547 1.00 79.25 89 VAL A O 1
ATOM 717 N N . VAL A 1 90 ? 11.169 -0.894 18.594 1.00 83.25 90 VAL A N 1
ATOM 718 C CA . VAL A 1 90 ? 10.027 -0.105 18.116 1.00 83.25 90 VAL A CA 1
ATOM 719 C C . VAL A 1 90 ? 9.291 -0.831 16.997 1.00 83.25 90 VAL A C 1
ATOM 721 O O . VAL A 1 90 ? 9.908 -1.415 16.102 1.00 83.25 90 VAL A O 1
ATOM 724 N N . LYS A 1 91 ? 7.955 -0.800 17.042 1.00 83.94 91 LYS A N 1
ATOM 725 C CA . LYS A 1 91 ? 7.106 -1.310 15.959 1.00 83.94 91 LYS A CA 1
ATOM 726 C C . LYS A 1 91 ? 7.256 -0.403 14.739 1.00 83.94 91 LYS A C 1
ATOM 728 O O . LYS A 1 91 ? 7.182 0.817 14.865 1.00 83.94 91 LYS A O 1
ATOM 733 N N . VAL A 1 92 ? 7.437 -0.995 13.563 1.00 87.38 92 VAL A N 1
ATOM 734 C CA . VAL A 1 92 ? 7.555 -0.270 12.292 1.00 87.38 92 VAL A CA 1
ATOM 735 C C . VAL A 1 92 ? 6.376 -0.580 11.375 1.00 87.38 92 VAL A C 1
ATOM 737 O O . VAL A 1 92 ? 5.861 -1.698 11.356 1.00 87.38 92 VAL A O 1
ATOM 740 N N . GLY A 1 93 ? 5.945 0.432 10.622 1.00 88.94 93 GLY A N 1
ATOM 741 C CA . GLY A 1 93 ? 4.903 0.297 9.606 1.00 88.94 93 GLY A CA 1
ATOM 742 C C . GLY A 1 93 ? 5.377 -0.472 8.371 1.00 88.94 93 GLY A C 1
ATOM 743 O O . GLY A 1 93 ? 6.571 -0.498 8.058 1.00 88.94 93 GLY A O 1
ATOM 744 N N . ARG A 1 94 ? 4.428 -1.094 7.664 1.00 93.62 94 ARG A N 1
ATOM 745 C CA . ARG A 1 94 ? 4.670 -1.820 6.405 1.00 93.62 94 ARG A CA 1
ATOM 746 C C . ARG A 1 94 ? 4.807 -0.846 5.238 1.00 93.62 94 ARG A C 1
ATOM 748 O O . ARG A 1 94 ? 4.067 0.132 5.185 1.00 93.62 94 ARG A O 1
ATOM 755 N N . LYS A 1 95 ? 5.678 -1.139 4.271 1.00 95.38 95 LYS A N 1
ATOM 756 C CA . LYS A 1 95 ? 5.820 -0.342 3.040 1.00 95.38 95 LYS A CA 1
ATOM 757 C C . LYS A 1 95 ? 5.552 -1.192 1.801 1.00 95.38 95 LYS A C 1
ATOM 759 O O . LYS A 1 95 ? 6.160 -2.247 1.645 1.00 95.38 95 LYS A O 1
ATOM 764 N N . LEU A 1 96 ? 4.690 -0.706 0.910 1.00 97.38 96 LEU A N 1
ATOM 765 C CA . LEU A 1 96 ? 4.495 -1.251 -0.434 1.00 97.38 96 LEU A CA 1
ATOM 766 C C . LEU A 1 96 ? 4.763 -0.155 -1.471 1.00 97.38 96 LEU A C 1
ATOM 768 O O . LEU A 1 96 ? 3.956 0.753 -1.661 1.00 97.38 96 LEU A O 1
ATOM 772 N N . ASN A 1 97 ? 5.898 -0.248 -2.150 1.00 97.44 97 ASN A N 1
ATOM 773 C CA . ASN A 1 97 ? 6.311 0.696 -3.176 1.00 97.44 97 ASN A CA 1
ATOM 774 C C . ASN A 1 97 ? 5.893 0.177 -4.557 1.00 97.44 97 ASN A C 1
ATOM 776 O O . ASN A 1 97 ? 6.320 -0.891 -4.999 1.00 97.44 97 ASN A O 1
ATOM 780 N N . LEU A 1 98 ? 5.071 0.960 -5.251 1.00 98.06 98 LEU A N 1
ATOM 781 C CA . LEU A 1 98 ? 4.593 0.702 -6.610 1.00 98.06 98 LEU A CA 1
ATOM 782 C C . LEU A 1 98 ? 5.402 1.479 -7.655 1.00 98.06 98 LEU A C 1
ATOM 784 O O . LEU A 1 98 ? 4.885 1.899 -8.690 1.00 98.06 98 LEU A O 1
ATOM 788 N N . PHE A 1 99 ? 6.671 1.736 -7.363 1.00 95.25 99 PHE A N 1
ATOM 789 C CA . PHE A 1 99 ? 7.564 2.519 -8.201 1.00 95.25 99 PHE A CA 1
ATOM 790 C C . PHE A 1 99 ? 9.012 2.099 -7.941 1.00 95.25 99 PHE A C 1
ATOM 792 O O . PHE A 1 99 ? 9.317 1.515 -6.903 1.00 95.25 99 PHE A O 1
ATOM 799 N N . SER A 1 100 ? 9.908 2.429 -8.865 1.00 89.75 100 SER A N 1
ATOM 800 C CA . SER A 1 100 ? 11.348 2.214 -8.698 1.00 89.75 100 SER A CA 1
ATOM 801 C C . SER A 1 100 ? 12.124 3.506 -8.928 1.00 89.75 100 SER A C 1
ATOM 803 O O . SER A 1 100 ? 11.681 4.382 -9.681 1.00 89.75 100 SER A O 1
ATOM 805 N N . LYS A 1 101 ? 13.298 3.603 -8.299 1.00 85.31 101 LYS A N 1
ATOM 806 C CA . LYS A 1 101 ? 14.266 4.684 -8.517 1.00 85.31 101 LYS A CA 1
ATOM 807 C C . LYS A 1 101 ? 15.514 4.167 -9.228 1.00 85.31 101 LYS A C 1
ATOM 809 O O . LYS A 1 101 ? 15.797 2.970 -9.174 1.00 85.31 101 LYS A O 1
ATOM 814 N N . ASP A 1 102 ? 16.223 5.065 -9.899 1.00 81.31 102 ASP A N 1
ATOM 815 C CA . ASP A 1 102 ? 17.596 4.822 -10.344 1.00 81.31 102 ASP A CA 1
ATOM 816 C C . ASP A 1 102 ? 18.614 5.054 -9.209 1.00 81.31 102 ASP A C 1
ATOM 818 O O . ASP A 1 102 ? 18.255 5.388 -8.076 1.00 81.31 102 ASP A O 1
ATOM 822 N N . GLU A 1 103 ? 19.899 4.863 -9.518 1.00 80.94 103 GLU A N 1
ATOM 823 C CA . GLU A 1 103 ? 21.019 5.080 -8.589 1.00 80.94 103 GLU A CA 1
ATOM 824 C C . GLU A 1 103 ? 21.135 6.545 -8.122 1.00 80.94 103 GLU A C 1
ATOM 826 O O . GLU A 1 103 ? 21.644 6.810 -7.032 1.00 80.94 103 GLU A O 1
ATOM 831 N N . ASP A 1 104 ? 20.602 7.485 -8.907 1.00 82.50 104 ASP A N 1
ATOM 832 C CA . ASP A 1 104 ? 20.577 8.920 -8.620 1.00 82.50 104 ASP A CA 1
ATOM 833 C C . ASP A 1 104 ? 19.324 9.344 -7.818 1.00 82.50 104 ASP A C 1
ATOM 835 O O . ASP A 1 104 ? 19.136 10.527 -7.534 1.00 82.50 104 ASP A O 1
ATOM 839 N N . ASN A 1 105 ? 18.501 8.382 -7.374 1.00 78.25 105 ASN A N 1
ATOM 840 C CA . ASN A 1 105 ? 17.237 8.553 -6.640 1.00 78.25 105 ASN A CA 1
ATOM 841 C C . ASN A 1 105 ? 16.085 9.184 -7.438 1.00 78.25 105 ASN A C 1
ATOM 843 O O . ASN A 1 105 ? 15.063 9.555 -6.852 1.00 78.25 105 ASN A O 1
ATOM 847 N N . ASN A 1 106 ? 16.183 9.257 -8.763 1.00 83.31 106 ASN A N 1
ATOM 848 C CA . ASN A 1 106 ? 15.069 9.710 -9.587 1.00 83.31 106 ASN A CA 1
ATOM 849 C C . ASN A 1 106 ? 14.039 8.592 -9.719 1.00 83.31 106 ASN A C 1
ATOM 851 O O . ASN A 1 106 ? 14.388 7.445 -9.995 1.00 83.31 106 ASN A O 1
ATOM 855 N N . ILE A 1 107 ? 12.753 8.920 -9.574 1.00 84.44 107 ILE A N 1
ATOM 856 C CA . ILE A 1 107 ? 11.677 7.979 -9.904 1.00 84.44 107 ILE A CA 1
ATOM 857 C C . ILE A 1 107 ? 11.725 7.715 -11.408 1.00 84.44 107 ILE A C 1
ATOM 859 O O . ILE A 1 107 ? 11.470 8.619 -12.204 1.00 84.44 107 ILE A O 1
ATOM 863 N N . ILE A 1 108 ? 12.010 6.472 -11.787 1.00 87.94 108 ILE A N 1
ATOM 864 C CA . ILE A 1 108 ? 12.121 6.073 -13.195 1.00 87.94 108 ILE A CA 1
ATOM 865 C C . ILE A 1 108 ? 10.852 5.405 -13.715 1.00 87.94 108 ILE A C 1
ATOM 867 O O . ILE A 1 108 ? 10.499 5.607 -14.872 1.00 87.94 108 ILE A O 1
ATOM 871 N N . ASN A 1 109 ? 10.127 4.670 -12.866 1.00 91.25 109 ASN A N 1
ATOM 872 C CA . ASN A 1 109 ? 8.917 3.948 -13.257 1.00 91.25 109 ASN A CA 1
ATOM 873 C C . ASN A 1 109 ? 7.851 4.026 -12.169 1.00 91.25 109 ASN A C 1
ATOM 875 O O . ASN A 1 109 ? 8.165 3.954 -10.986 1.00 91.25 109 ASN A O 1
ATOM 879 N N . ASN A 1 110 ? 6.590 4.111 -12.590 1.00 96.12 110 ASN A N 1
ATOM 880 C CA . ASN A 1 110 ? 5.410 3.905 -11.755 1.00 96.12 110 ASN A CA 1
ATOM 881 C C . ASN A 1 110 ? 4.659 2.690 -12.300 1.00 96.12 110 ASN A C 1
ATOM 883 O O . ASN A 1 110 ? 4.316 2.668 -13.482 1.00 96.12 110 ASN A O 1
ATOM 887 N N . TYR A 1 111 ? 4.395 1.717 -11.440 1.00 98.25 111 TYR A N 1
ATOM 888 C CA . TYR A 1 111 ? 3.789 0.444 -11.800 1.00 98.25 111 TYR A CA 1
ATOM 889 C C . TYR A 1 111 ? 2.313 0.390 -11.401 1.00 98.25 111 TYR A C 1
ATOM 891 O O . TYR A 1 111 ? 1.819 1.173 -10.581 1.00 98.25 111 TYR A O 1
ATOM 899 N N . VAL A 1 112 ? 1.600 -0.547 -12.013 1.00 98.69 112 VAL A N 1
ATOM 900 C CA . VAL A 1 112 ? 0.207 -0.872 -11.735 1.00 98.69 112 VAL A CA 1
ATOM 901 C C . VAL A 1 112 ? 0.156 -2.199 -10.990 1.00 98.69 112 VAL A C 1
ATOM 903 O O . VAL A 1 112 ? 0.672 -3.203 -11.477 1.00 98.69 112 VAL A O 1
ATOM 906 N N . LEU A 1 113 ? -0.492 -2.195 -9.829 1.00 98.81 113 LEU A N 1
ATOM 907 C CA . LEU A 1 113 ? -0.886 -3.401 -9.112 1.00 98.81 113 LEU A CA 1
ATOM 908 C C . LEU A 1 113 ? -2.405 -3.543 -9.197 1.00 98.81 113 LEU A C 1
ATOM 910 O O . LEU A 1 113 ? -3.137 -2.691 -8.696 1.00 98.81 113 LEU A O 1
ATOM 914 N N . GLU A 1 114 ? -2.877 -4.605 -9.833 1.00 98.88 114 GLU A N 1
ATOM 915 C CA . GLU A 1 114 ? -4.297 -4.916 -9.974 1.00 98.88 114 GLU A CA 1
ATOM 916 C C . GLU A 1 114 ? -4.642 -6.179 -9.188 1.00 98.88 114 GLU A C 1
ATOM 918 O O . GLU A 1 114 ? -3.962 -7.194 -9.306 1.00 98.88 114 GLU A O 1
ATOM 923 N N . ALA A 1 115 ? -5.695 -6.112 -8.377 1.00 98.69 115 ALA A N 1
ATOM 924 C CA . ALA A 1 115 ? -6.248 -7.251 -7.654 1.00 98.69 115 ALA A CA 1
ATOM 925 C C . ALA A 1 115 ? -7.747 -7.022 -7.394 1.00 98.69 115 ALA A C 1
ATOM 927 O O . ALA A 1 115 ? -8.172 -5.869 -7.302 1.00 98.69 115 ALA A O 1
ATOM 928 N N . PRO A 1 116 ? -8.564 -8.074 -7.190 1.00 98.44 116 PRO A N 1
ATOM 929 C CA . PRO A 1 116 ? -9.958 -7.910 -6.782 1.00 98.44 116 PRO A CA 1
ATOM 930 C C . PRO A 1 116 ? -10.101 -7.030 -5.535 1.00 98.44 116 PRO A C 1
ATOM 932 O O . PRO A 1 116 ? -10.967 -6.155 -5.476 1.00 98.44 116 PRO A O 1
ATOM 935 N N . SER A 1 117 ? -9.230 -7.243 -4.545 1.00 98.50 117 SER A N 1
ATOM 936 C CA . SER A 1 117 ? -9.137 -6.388 -3.370 1.00 98.50 117 SER A CA 1
ATOM 937 C C . SER A 1 117 ? -7.789 -6.485 -2.657 1.00 98.50 117 SER A C 1
ATOM 939 O O . SER A 1 117 ? -7.031 -7.435 -2.851 1.00 98.50 117 SER A O 1
ATOM 941 N N . LEU A 1 118 ? -7.509 -5.496 -1.806 1.00 98.69 118 LEU A N 1
ATOM 942 C CA . LEU A 1 118 ? -6.368 -5.461 -0.893 1.00 98.69 118 LEU A CA 1
ATOM 943 C C . LEU A 1 118 ? -6.854 -5.225 0.540 1.00 98.69 118 LEU A C 1
ATOM 945 O O . LEU A 1 118 ? -7.475 -4.206 0.829 1.00 98.69 118 LEU A O 1
ATOM 949 N N . THR A 1 119 ? -6.560 -6.140 1.461 1.00 98.50 119 THR A N 1
ATOM 950 C CA . THR A 1 119 ? -6.889 -5.973 2.885 1.00 98.50 119 THR A CA 1
ATOM 951 C C . THR A 1 119 ? -5.672 -5.503 3.676 1.00 98.50 119 THR A C 1
ATOM 953 O O . THR A 1 119 ? -4.646 -6.175 3.687 1.00 98.50 119 THR A O 1
ATOM 956 N N . ILE A 1 120 ? -5.804 -4.392 4.399 1.00 98.12 120 ILE A N 1
ATOM 957 C CA . ILE A 1 120 ? -4.766 -3.822 5.264 1.00 98.12 120 ILE A CA 1
ATOM 958 C C . ILE A 1 120 ? -5.056 -4.198 6.719 1.00 98.12 120 ILE A C 1
ATOM 960 O O . ILE A 1 120 ? -6.005 -3.682 7.316 1.00 98.12 120 ILE A O 1
ATOM 964 N N . GLN A 1 121 ? -4.249 -5.093 7.289 1.00 96.38 121 GLN A N 1
ATOM 965 C CA . GLN A 1 121 ? -4.344 -5.524 8.691 1.00 96.38 121 GLN A CA 1
ATOM 966 C C . GLN A 1 121 ? -3.178 -5.036 9.556 1.00 96.38 121 GLN A C 1
ATOM 968 O O . GLN A 1 121 ? -3.305 -4.994 10.778 1.00 96.38 121 GLN A O 1
ATOM 973 N N . SER A 1 122 ? -2.064 -4.640 8.945 1.00 95.25 122 SER A N 1
ATOM 974 C CA . SER A 1 122 ? -0.925 -4.061 9.656 1.00 95.25 122 SER A CA 1
ATOM 975 C C . SER A 1 122 ? -1.103 -2.557 9.863 1.00 95.25 122 SER A C 1
ATOM 977 O O . SER A 1 122 ? -1.409 -1.813 8.927 1.00 95.25 122 SER A O 1
ATOM 979 N N . GLU A 1 123 ? -0.883 -2.097 11.092 1.00 95.44 123 GLU A N 1
ATOM 980 C CA . GLU A 1 123 ? -0.890 -0.669 11.426 1.00 95.44 123 GLU A CA 1
ATOM 981 C C . GLU A 1 123 ? 0.229 0.088 10.704 1.00 95.44 123 GLU A C 1
ATOM 983 O O . GLU A 1 123 ? 1.294 -0.468 10.426 1.00 95.44 123 GLU A O 1
ATOM 988 N N . ASN A 1 124 ? -0.008 1.374 10.439 1.00 95.69 124 ASN A N 1
ATOM 989 C CA . ASN A 1 124 ? 0.956 2.279 9.807 1.00 95.69 124 ASN A CA 1
ATOM 990 C C . ASN A 1 124 ? 1.459 1.774 8.441 1.00 95.69 124 ASN A C 1
ATOM 992 O O . ASN A 1 124 ? 2.607 2.010 8.064 1.00 95.69 124 ASN A O 1
ATOM 996 N N . THR A 1 125 ? 0.624 1.021 7.716 1.00 97.44 125 THR A N 1
ATOM 997 C CA . THR A 1 125 ? 0.942 0.574 6.356 1.00 97.44 125 THR A CA 1
ATOM 998 C C . THR A 1 125 ? 0.896 1.758 5.399 1.00 97.44 125 THR A C 1
ATOM 1000 O O . THR A 1 125 ? -0.109 2.465 5.355 1.00 97.44 125 THR A O 1
ATOM 1003 N N . ILE A 1 126 ? 1.936 1.920 4.584 1.00 97.75 126 ILE A N 1
ATOM 1004 C CA . ILE A 1 126 ? 2.005 2.922 3.523 1.00 97.75 126 ILE A CA 1
ATOM 1005 C C . ILE A 1 126 ? 2.118 2.262 2.145 1.00 97.75 126 ILE A C 1
ATOM 1007 O O . ILE A 1 126 ? 2.930 1.356 1.942 1.00 97.75 126 ILE A O 1
ATOM 1011 N N . ILE A 1 127 ? 1.320 2.743 1.189 1.00 98.38 127 ILE A N 1
ATOM 1012 C CA . ILE A 1 127 ? 1.485 2.453 -0.242 1.00 98.38 127 ILE A CA 1
ATOM 1013 C C . ILE A 1 127 ? 2.043 3.701 -0.923 1.00 98.38 127 ILE A C 1
ATOM 1015 O O . ILE A 1 127 ? 1.512 4.797 -0.726 1.00 98.38 127 ILE A O 1
ATOM 1019 N N . LYS A 1 128 ? 3.113 3.540 -1.704 1.00 97.62 128 LYS A N 1
ATOM 1020 C CA . LYS A 1 128 ? 3.842 4.655 -2.320 1.00 97.62 128 LYS A CA 1
ATOM 1021 C C . LYS A 1 128 ? 3.896 4.537 -3.841 1.00 97.62 128 LYS A C 1
ATOM 1023 O O . LYS A 1 128 ? 4.227 3.476 -4.364 1.00 97.62 128 LYS A O 1
ATOM 1028 N N . GLY A 1 129 ? 3.658 5.647 -4.539 1.00 97.06 129 GLY A N 1
ATOM 1029 C CA . GLY A 1 129 ? 3.731 5.750 -6.000 1.00 97.06 129 GLY A CA 1
ATOM 1030 C C . GLY A 1 129 ? 2.705 4.894 -6.755 1.00 97.06 129 GLY A C 1
ATOM 1031 O O . GLY A 1 129 ? 1.793 4.303 -6.182 1.00 97.06 129 GLY A O 1
ATOM 1032 N N . GLY A 1 130 ? 2.853 4.821 -8.077 1.00 98.00 130 GLY A N 1
ATOM 1033 C CA . GLY A 1 130 ? 2.113 3.874 -8.911 1.00 98.00 130 GLY A CA 1
ATOM 1034 C C . GLY A 1 130 ? 0.587 4.011 -8.895 1.00 98.00 130 GLY A C 1
ATOM 1035 O O . GLY A 1 130 ? -0.000 5.068 -8.634 1.00 98.00 130 GLY A O 1
ATOM 1036 N N . THR A 1 131 ? -0.084 2.928 -9.282 1.00 98.81 131 THR A N 1
ATOM 1037 C CA . THR A 1 131 ? -1.546 2.819 -9.285 1.00 98.81 131 THR A CA 1
ATOM 1038 C C . THR A 1 131 ? -1.973 1.469 -8.731 1.00 98.81 131 THR A C 1
ATOM 1040 O O . THR A 1 131 ? -1.522 0.439 -9.217 1.00 98.81 131 THR A O 1
ATOM 1043 N N . PHE A 1 132 ? -2.892 1.477 -7.770 1.00 98.88 132 PHE A N 1
ATOM 1044 C CA . PHE A 1 132 ? -3.611 0.279 -7.353 1.00 98.88 132 PHE A CA 1
ATOM 1045 C C . PHE A 1 132 ? -4.992 0.242 -8.019 1.00 98.88 132 PHE A C 1
ATOM 1047 O O . PHE A 1 132 ? -5.708 1.249 -8.012 1.00 98.88 132 PHE A O 1
ATOM 1054 N N . ILE A 1 133 ? -5.366 -0.896 -8.601 1.00 98.88 133 ILE A N 1
ATOM 1055 C CA . ILE A 1 133 ? -6.687 -1.149 -9.189 1.00 98.88 133 ILE A CA 1
ATOM 1056 C C . ILE A 1 133 ? -7.355 -2.260 -8.381 1.00 98.88 133 ILE A C 1
ATOM 1058 O O . ILE A 1 133 ? -6.799 -3.348 -8.271 1.00 98.88 133 ILE A O 1
ATOM 1062 N N . GLY A 1 134 ? -8.526 -1.966 -7.817 1.00 98.75 134 GLY A N 1
ATOM 1063 C CA . GLY A 1 134 ? -9.213 -2.841 -6.865 1.00 98.75 134 GLY A CA 1
ATOM 1064 C C . GLY A 1 134 ? -9.712 -2.085 -5.638 1.00 98.75 134 GLY A C 1
ATOM 1065 O O . GLY A 1 134 ? -9.311 -0.945 -5.382 1.00 98.75 134 GLY A O 1
ATOM 1066 N N . ASP A 1 135 ? -10.584 -2.724 -4.862 1.00 98.75 135 ASP A N 1
ATOM 1067 C CA . ASP A 1 135 ? -11.081 -2.160 -3.605 1.00 98.75 135 ASP A CA 1
ATOM 1068 C C . ASP A 1 135 ? -10.096 -2.423 -2.456 1.00 98.75 135 ASP A C 1
ATOM 1070 O O . ASP A 1 135 ? -9.501 -3.496 -2.358 1.00 98.75 135 ASP A O 1
ATOM 1074 N N . ILE A 1 136 ? -9.927 -1.458 -1.552 1.00 98.69 136 ILE A N 1
ATOM 1075 C CA . ILE A 1 136 ? -9.072 -1.610 -0.369 1.00 98.69 136 ILE A CA 1
ATOM 1076 C C . ILE A 1 136 ? -9.942 -1.683 0.883 1.00 98.69 136 ILE A C 1
ATOM 1078 O O . ILE A 1 136 ? -10.783 -0.816 1.122 1.00 98.69 136 ILE A O 1
ATOM 1082 N N . TYR A 1 137 ? -9.692 -2.695 1.710 1.0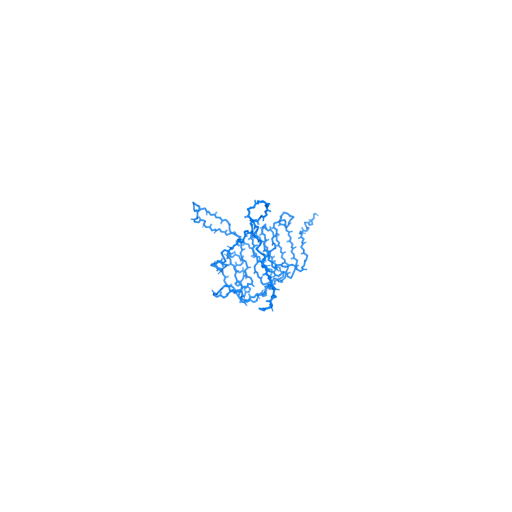0 98.50 137 TYR A N 1
ATOM 1083 C CA . TYR A 1 137 ? -10.346 -2.930 2.993 1.00 98.50 137 TYR A CA 1
ATOM 1084 C C . TYR A 1 137 ? -9.368 -2.649 4.133 1.00 98.50 137 TYR A C 1
ATOM 1086 O O . TYR A 1 137 ? -8.412 -3.389 4.350 1.00 98.50 137 TYR A O 1
ATOM 1094 N N . ILE A 1 138 ? -9.601 -1.579 4.883 1.00 98.44 138 ILE A N 1
ATOM 1095 C CA . ILE A 1 138 ? -8.698 -1.063 5.906 1.00 98.44 138 ILE A CA 1
ATOM 1096 C C . ILE A 1 138 ? -9.209 -1.473 7.285 1.00 98.44 138 ILE A C 1
ATOM 1098 O O . ILE A 1 138 ? -10.216 -0.956 7.777 1.00 98.44 138 ILE A O 1
ATOM 1102 N N . LYS A 1 139 ? -8.490 -2.404 7.921 1.00 97.44 139 LYS A N 1
ATOM 1103 C CA . LYS A 1 139 ? -8.813 -2.951 9.249 1.00 97.44 139 LYS A CA 1
ATOM 1104 C C . LYS A 1 139 ? -7.903 -2.436 10.368 1.00 97.44 139 LYS A C 1
ATOM 1106 O O . LYS A 1 139 ? -8.211 -2.689 11.533 1.00 97.44 139 LYS A O 1
ATOM 1111 N N . ALA A 1 140 ? -6.827 -1.728 10.024 1.00 96.12 140 ALA A N 1
ATOM 1112 C CA . ALA A 1 140 ? -5.827 -1.207 10.951 1.00 96.12 140 ALA A CA 1
ATOM 1113 C C . ALA A 1 140 ? -5.602 0.301 10.787 1.00 96.12 140 ALA A C 1
ATOM 1115 O O . ALA A 1 140 ? -5.836 0.871 9.720 1.00 96.12 140 ALA A O 1
ATOM 1116 N N . LYS A 1 141 ? -5.162 0.944 11.872 1.00 97.31 141 LYS A N 1
ATOM 1117 C CA . LYS A 1 141 ? -4.961 2.395 11.953 1.00 97.31 141 LYS A CA 1
ATOM 1118 C C . LYS A 1 141 ? -3.700 2.846 11.215 1.00 97.31 141 LYS A C 1
ATOM 1120 O O . LYS A 1 141 ? -2.763 2.070 11.035 1.00 97.31 141 LYS A O 1
ATOM 1125 N N . GLY A 1 142 ? -3.674 4.124 10.844 1.00 97.00 142 GLY A N 1
ATOM 1126 C CA . GLY A 1 142 ? -2.506 4.787 10.262 1.00 97.00 142 GLY A CA 1
ATOM 1127 C C . GLY A 1 142 ? -2.221 4.389 8.816 1.00 97.00 142 GLY A C 1
ATOM 1128 O O . GLY A 1 142 ? -1.087 4.505 8.373 1.00 97.00 142 GLY A O 1
ATOM 1129 N N . PHE A 1 143 ? -3.214 3.872 8.086 1.00 98.38 143 PHE A N 1
ATOM 1130 C CA . PHE A 1 143 ? -3.037 3.573 6.667 1.00 98.38 143 PHE A CA 1
ATOM 1131 C C . PHE A 1 143 ? -2.755 4.858 5.880 1.00 98.38 143 PHE A C 1
ATOM 1133 O O . PHE A 1 143 ? -3.502 5.833 5.996 1.00 98.38 143 PHE A O 1
ATOM 1140 N N . GLU A 1 144 ? -1.713 4.837 5.055 1.00 98.50 144 GLU A N 1
ATOM 1141 C CA . GLU A 1 144 ? -1.295 5.963 4.229 1.00 98.50 144 GLU A CA 1
ATOM 1142 C C . GLU A 1 144 ? -1.206 5.575 2.751 1.00 98.50 144 GLU A C 1
ATOM 1144 O O . GLU A 1 144 ? -0.717 4.504 2.385 1.00 98.50 144 GLU A O 1
ATOM 1149 N N . ILE A 1 145 ? -1.645 6.489 1.886 1.00 98.62 145 ILE A N 1
ATOM 1150 C CA . ILE A 1 145 ? -1.289 6.477 0.468 1.00 98.62 145 ILE A CA 1
ATOM 1151 C C . ILE A 1 145 ? -0.482 7.733 0.129 1.00 98.62 145 ILE A C 1
ATOM 1153 O O . ILE A 1 145 ? -0.930 8.858 0.359 1.00 98.62 145 ILE A O 1
ATOM 1157 N N . ASP A 1 146 ? 0.694 7.538 -0.458 1.00 97.75 146 ASP A N 1
ATOM 1158 C CA . ASP A 1 146 ? 1.621 8.600 -0.847 1.00 97.75 146 ASP A CA 1
ATOM 1159 C C . ASP A 1 146 ? 1.883 8.532 -2.353 1.00 97.75 146 ASP A C 1
ATOM 1161 O O . ASP A 1 146 ? 2.287 7.494 -2.875 1.00 97.75 146 ASP A O 1
ATOM 1165 N N . ASN A 1 147 ? 1.583 9.614 -3.080 1.00 97.19 147 ASN A N 1
ATOM 1166 C CA . ASN A 1 147 ? 1.720 9.702 -4.541 1.00 97.19 147 ASN A CA 1
ATOM 1167 C C . ASN A 1 147 ? 1.069 8.526 -5.314 1.00 97.19 147 ASN A C 1
ATOM 1169 O O . ASN A 1 147 ? 1.400 8.252 -6.466 1.00 97.19 147 ASN A O 1
ATOM 1173 N N . THR A 1 148 ? 0.136 7.820 -4.672 1.00 98.56 148 THR A N 1
ATOM 1174 C CA . THR A 1 148 ? -0.502 6.604 -5.180 1.00 98.56 148 THR A CA 1
ATOM 1175 C C . THR A 1 148 ? -1.886 6.937 -5.712 1.00 98.56 148 THR A C 1
ATOM 1177 O O . THR A 1 148 ? -2.656 7.674 -5.086 1.00 98.56 148 THR A O 1
ATOM 1180 N N . LYS A 1 149 ? -2.239 6.371 -6.867 1.00 98.75 149 LYS A N 1
ATOM 1181 C CA . LYS A 1 149 ? -3.597 6.461 -7.419 1.00 98.75 149 LYS A CA 1
ATOM 1182 C C . LYS A 1 149 ? -4.358 5.176 -7.120 1.00 98.75 149 LYS A C 1
ATOM 1184 O O . LYS A 1 149 ? -3.967 4.115 -7.586 1.00 98.75 149 LYS A O 1
ATOM 1189 N N . VAL A 1 150 ? -5.469 5.268 -6.402 1.00 98.81 150 VAL A N 1
ATOM 1190 C CA . VAL A 1 150 ? -6.368 4.135 -6.153 1.00 98.81 150 VAL A C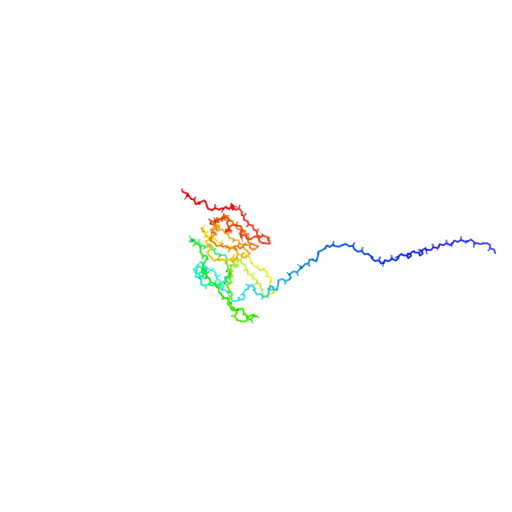A 1
ATOM 1191 C C . VAL A 1 150 ? -7.567 4.224 -7.093 1.00 98.81 150 VAL A C 1
ATOM 1193 O O . VAL A 1 150 ? -8.377 5.155 -7.013 1.00 98.81 150 VAL A O 1
ATOM 1196 N N . LYS A 1 151 ? -7.687 3.246 -7.992 1.00 98.75 151 LYS A N 1
ATOM 1197 C CA . LYS A 1 151 ? -8.846 3.033 -8.865 1.00 98.75 151 LYS A CA 1
ATOM 1198 C C . LYS A 1 151 ? -9.761 1.973 -8.256 1.00 98.75 151 LYS A C 1
ATOM 1200 O O . LYS A 1 151 ? -9.829 0.841 -8.721 1.00 98.75 151 LYS A O 1
ATOM 1205 N N . GLY A 1 152 ? -10.449 2.376 -7.199 1.00 98.50 152 GLY A N 1
ATOM 1206 C CA . GLY A 1 152 ? -11.387 1.550 -6.452 1.00 98.50 152 GLY A CA 1
ATOM 1207 C C . GLY A 1 152 ? -11.876 2.290 -5.218 1.00 98.50 152 GLY A C 1
ATOM 1208 O O . GLY A 1 152 ? -11.600 3.484 -5.044 1.00 98.50 152 GLY A O 1
ATOM 1209 N N . ASN A 1 153 ? -12.633 1.593 -4.386 1.00 98.62 153 ASN A N 1
ATOM 1210 C CA . ASN A 1 153 ? -13.200 2.116 -3.154 1.00 98.62 153 ASN A CA 1
ATOM 1211 C C . ASN A 1 153 ? -12.274 1.842 -1.962 1.00 98.62 153 ASN A C 1
ATOM 1213 O O . ASN A 1 153 ? -11.512 0.879 -1.955 1.00 98.62 153 ASN A O 1
ATOM 1217 N N . LEU A 1 154 ? -12.374 2.679 -0.930 1.00 98.62 154 LEU A N 1
ATOM 1218 C CA . LEU A 1 154 ? -11.773 2.438 0.379 1.00 98.62 154 LEU A CA 1
ATOM 1219 C C . LEU A 1 154 ? -12.874 2.142 1.399 1.00 98.62 154 LEU A C 1
ATOM 1221 O O . LEU A 1 154 ? -13.772 2.967 1.619 1.00 98.62 154 LEU A O 1
ATOM 1225 N N . TYR A 1 155 ? -12.763 0.990 2.049 1.00 98.25 155 TYR A N 1
ATOM 1226 C CA . TYR A 1 155 ? -13.675 0.509 3.076 1.00 98.25 155 TYR A CA 1
ATOM 1227 C C . TYR A 1 155 ? -12.958 0.418 4.416 1.00 98.25 155 TYR A C 1
ATOM 1229 O O . TYR A 1 155 ? -12.053 -0.386 4.590 1.00 98.25 155 TYR A O 1
ATOM 1237 N N . PHE A 1 156 ? -13.357 1.244 5.374 1.00 98.25 156 PHE A N 1
ATOM 1238 C CA . PHE A 1 156 ? -12.766 1.262 6.709 1.00 98.25 156 PHE A CA 1
ATOM 1239 C C . PHE A 1 156 ? -13.603 0.434 7.674 1.00 98.25 156 PHE A C 1
ATOM 1241 O O . PHE A 1 156 ? -14.829 0.509 7.648 1.00 98.25 156 PHE A O 1
ATOM 1248 N N . LYS A 1 157 ? -12.948 -0.303 8.570 1.00 97.12 157 LYS A N 1
ATOM 1249 C CA . LYS A 1 157 ? -13.611 -1.100 9.611 1.00 97.12 157 LYS A CA 1
ATOM 1250 C C . LYS A 1 157 ? -14.543 -0.274 10.511 1.00 97.12 157 LYS A C 1
ATOM 1252 O O . LYS A 1 157 ? -15.611 -0.744 10.893 1.00 97.12 157 LYS A O 1
ATOM 1257 N N . ASP A 1 158 ? -14.126 0.935 10.878 1.00 96.75 158 ASP A N 1
ATOM 1258 C CA . ASP A 1 158 ? -14.857 1.859 11.748 1.00 96.75 158 ASP A CA 1
ATOM 1259 C C . ASP A 1 158 ? -14.399 3.315 11.514 1.00 96.75 158 ASP A C 1
ATOM 1261 O O . ASP A 1 158 ? -13.427 3.577 10.797 1.00 96.75 158 ASP A O 1
ATOM 1265 N N . GLU A 1 159 ? -15.122 4.284 12.091 1.00 96.81 159 GLU A N 1
ATOM 1266 C CA . GLU A 1 159 ? -14.780 5.712 11.963 1.00 96.81 159 GLU A CA 1
ATOM 1267 C C . GLU A 1 159 ? -13.452 6.061 12.650 1.00 96.81 159 GLU A C 1
ATOM 1269 O O . GLU A 1 159 ? -12.781 6.997 12.225 1.00 96.81 159 GLU A O 1
ATOM 1274 N N . GLU A 1 160 ? -13.037 5.304 13.671 1.00 96.81 160 GLU A N 1
ATOM 1275 C CA . GLU A 1 160 ? -11.739 5.506 14.321 1.00 96.81 160 GLU A CA 1
ATOM 1276 C C . GLU A 1 160 ? -10.599 5.182 13.349 1.00 96.81 160 GLU A C 1
ATOM 1278 O O . GLU A 1 160 ? -9.710 6.002 13.131 1.00 96.81 160 GLU A O 1
ATOM 1283 N N . THR A 1 161 ? -10.669 4.024 12.693 1.00 97.19 161 THR A N 1
ATOM 1284 C CA . THR A 1 161 ? -9.707 3.600 11.672 1.00 97.19 161 THR A CA 1
ATOM 1285 C C . THR A 1 161 ? -9.667 4.607 10.524 1.00 97.19 161 THR A C 1
ATOM 1287 O O . THR A 1 161 ? -8.593 5.058 10.123 1.00 97.19 161 THR A O 1
ATOM 1290 N N . LYS A 1 162 ? -10.835 5.040 10.039 1.00 97.88 162 LYS A N 1
ATOM 1291 C CA . LYS A 1 162 ? -10.943 6.060 8.988 1.00 97.88 162 LYS A CA 1
ATOM 1292 C C . LYS A 1 162 ? -10.367 7.414 9.397 1.00 97.88 162 LYS A C 1
ATOM 1294 O O . LYS A 1 162 ? -9.743 8.072 8.572 1.00 97.88 162 LYS A O 1
ATOM 1299 N N . GLY A 1 163 ? -10.540 7.817 10.655 1.00 98.12 163 GLY A N 1
ATOM 1300 C CA . GLY A 1 163 ? -9.988 9.061 11.197 1.00 98.12 163 GLY A CA 1
ATOM 1301 C C . GLY A 1 163 ? -8.457 9.108 11.200 1.00 98.12 163 GLY A C 1
ATOM 1302 O O . GLY A 1 163 ? -7.887 10.190 11.277 1.00 98.12 163 GLY A O 1
ATOM 1303 N N . THR A 1 164 ? -7.798 7.952 11.074 1.00 98.38 164 THR A N 1
ATOM 1304 C CA . THR A 1 164 ? -6.333 7.836 10.985 1.00 98.38 164 THR A CA 1
ATOM 1305 C C . THR A 1 164 ? -5.801 7.693 9.558 1.00 98.38 164 THR A C 1
ATOM 1307 O O . THR A 1 164 ? -4.601 7.512 9.382 1.00 98.38 164 THR A O 1
ATOM 1310 N N . PHE A 1 165 ? -6.666 7.736 8.539 1.00 98.50 165 PHE A N 1
ATOM 1311 C CA . PHE A 1 165 ? -6.251 7.617 7.143 1.00 98.50 165 PHE A CA 1
ATOM 1312 C C . PHE A 1 165 ? -5.482 8.855 6.677 1.00 98.50 165 PHE A C 1
ATOM 1314 O O . PHE A 1 165 ? -5.965 9.981 6.815 1.00 98.50 165 PHE A O 1
ATOM 1321 N N . ILE A 1 166 ? -4.322 8.635 6.063 1.00 98.50 166 ILE A N 1
ATOM 1322 C CA . ILE A 1 166 ? -3.447 9.693 5.561 1.00 98.50 166 ILE A CA 1
ATOM 1323 C C . ILE A 1 166 ? -3.394 9.623 4.033 1.00 98.50 166 ILE A C 1
ATOM 1325 O O . ILE A 1 166 ? -3.231 8.562 3.428 1.00 98.50 166 ILE A O 1
ATOM 1329 N N . LYS A 1 167 ? -3.537 10.785 3.394 1.00 97.88 167 LYS A N 1
ATOM 1330 C CA . LYS A 1 167 ? -3.361 10.949 1.951 1.00 97.88 167 LYS A CA 1
ATOM 1331 C C . LYS A 1 167 ? -2.323 12.037 1.709 1.00 97.88 167 LYS A C 1
ATOM 1333 O O . LYS A 1 167 ? -2.614 13.210 1.946 1.00 97.88 167 LYS A O 1
ATOM 1338 N N . SER A 1 168 ? -1.161 11.640 1.207 1.00 96.94 168 SER A N 1
ATOM 1339 C CA . SER A 1 168 ? 0.015 12.499 1.066 1.00 96.94 168 SER A CA 1
ATOM 1340 C C . SER A 1 168 ? 0.335 12.801 -0.399 1.00 96.94 168 SER A C 1
ATOM 1342 O O . SER A 1 168 ? 0.015 12.029 -1.310 1.00 96.94 168 SER A O 1
ATOM 1344 N N . ASN A 1 169 ? 0.985 13.943 -0.636 1.00 96.00 169 ASN A N 1
ATOM 1345 C CA . ASN A 1 169 ? 1.444 14.379 -1.957 1.00 96.00 169 ASN A CA 1
ATOM 1346 C C . ASN A 1 169 ? 0.326 14.334 -3.021 1.00 96.00 169 ASN A C 1
ATOM 1348 O O . ASN A 1 169 ? -0.797 14.776 -2.775 1.00 96.00 169 ASN A O 1
ATOM 1352 N N . ALA A 1 170 ? 0.612 13.819 -4.219 1.00 96.25 170 ALA A N 1
ATOM 1353 C CA . ALA A 1 170 ? -0.355 13.746 -5.316 1.00 96.25 170 ALA A CA 1
ATOM 1354 C C . ALA A 1 170 ? -1.274 12.505 -5.254 1.00 96.25 170 ALA A C 1
ATOM 1356 O O . ALA A 1 170 ? -1.867 12.122 -6.269 1.00 96.25 170 ALA A O 1
ATOM 1357 N N . ALA A 1 171 ? -1.405 11.860 -4.088 1.00 98.25 171 ALA A N 1
ATOM 1358 C CA . ALA A 1 171 ? -2.255 10.685 -3.938 1.00 98.25 171 ALA A CA 1
ATOM 1359 C C . ALA A 1 171 ? -3.740 10.990 -4.211 1.00 98.25 171 ALA A C 1
ATOM 1361 O O . ALA A 1 171 ? -4.272 12.064 -3.902 1.00 98.25 171 ALA A O 1
ATOM 1362 N N . SER A 1 172 ? -4.445 10.015 -4.787 1.00 98.50 172 SER A N 1
ATOM 1363 C CA . SER A 1 172 ? -5.855 10.155 -5.168 1.00 98.50 172 SER A CA 1
ATOM 1364 C C . SER A 1 172 ? -6.621 8.840 -5.063 1.00 98.50 172 SER A C 1
ATOM 1366 O O . SER A 1 172 ? -6.057 7.765 -5.233 1.00 98.50 172 SER A O 1
ATOM 1368 N N . VAL A 1 173 ? -7.926 8.941 -4.806 1.00 98.56 173 VAL A N 1
ATOM 1369 C CA . VAL A 1 173 ? -8.873 7.819 -4.761 1.00 98.56 173 VAL A CA 1
ATOM 1370 C C . VAL A 1 173 ? -10.020 8.167 -5.700 1.00 98.56 173 VAL A C 1
ATOM 1372 O O . VAL A 1 173 ? -10.613 9.236 -5.556 1.00 98.56 173 VAL A O 1
ATOM 1375 N N . GLN A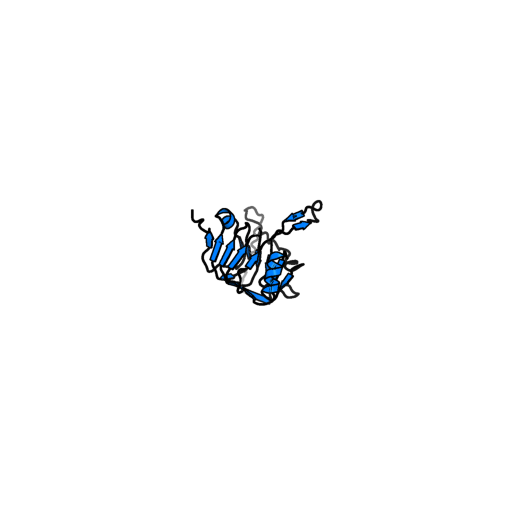 1 174 ? -10.300 7.310 -6.681 1.00 98.19 174 GLN A N 1
ATOM 1376 C CA . GLN A 1 174 ? -11.373 7.548 -7.654 1.00 98.19 174 GLN A CA 1
ATOM 1377 C C . GLN A 1 174 ? -12.738 7.051 -7.171 1.00 98.19 174 GLN A C 1
ATOM 1379 O O . GLN A 1 174 ? -13.761 7.614 -7.556 1.00 98.19 174 GLN A O 1
ATOM 1384 N N . GLY A 1 175 ? -12.759 5.993 -6.360 1.00 97.38 175 GLY A N 1
ATOM 1385 C CA . GLY A 1 175 ? -13.987 5.429 -5.819 1.00 97.38 175 GLY A CA 1
ATOM 1386 C C . GLY A 1 175 ? -14.446 6.103 -4.530 1.00 97.38 175 GLY A C 1
ATOM 1387 O O . GLY A 1 175 ? -13.985 7.170 -4.120 1.00 97.38 175 GLY A O 1
ATOM 1388 N N . LYS A 1 176 ? -15.397 5.447 -3.874 1.00 97.31 176 LYS A N 1
ATOM 1389 C CA . LYS A 1 176 ? -15.984 5.887 -2.615 1.00 97.31 176 LYS A CA 1
ATOM 1390 C C . LYS A 1 176 ? -15.036 5.618 -1.450 1.00 97.31 176 LYS A C 1
ATOM 1392 O O . LYS A 1 176 ? -14.422 4.563 -1.371 1.00 97.31 176 LYS A O 1
ATOM 1397 N N . ILE A 1 177 ? -15.005 6.539 -0.493 1.00 97.81 177 ILE A N 1
ATOM 1398 C CA . ILE A 1 177 ? -14.374 6.352 0.816 1.00 97.81 177 ILE A CA 1
ATOM 1399 C C . ILE A 1 177 ? -15.498 6.213 1.846 1.00 97.81 177 ILE A C 1
ATOM 1401 O O . ILE A 1 177 ? -16.290 7.142 2.029 1.00 97.81 177 ILE A O 1
ATOM 1405 N N . SER A 1 178 ? -15.617 5.060 2.505 1.00 96.44 178 SER A N 1
ATOM 1406 C CA . SER A 1 178 ? -16.665 4.831 3.510 1.00 96.44 178 SER A CA 1
ATOM 1407 C C . SER A 1 178 ? -16.268 3.839 4.590 1.00 96.44 178 SER A C 1
ATOM 1409 O O . SER A 1 178 ? -15.379 3.025 4.398 1.00 96.44 178 SER A O 1
ATOM 1411 N N . VAL A 1 179 ? -16.962 3.894 5.722 1.00 95.69 179 VAL A N 1
ATOM 1412 C CA . VAL A 1 179 ? -16.914 2.832 6.729 1.00 95.69 179 VAL A CA 1
ATOM 1413 C C . VAL A 1 179 ? -17.816 1.683 6.275 1.00 95.69 179 VAL A C 1
ATOM 1415 O O . VAL A 1 179 ? -18.925 1.936 5.787 1.00 95.69 179 VAL A O 1
ATOM 1418 N N . GLU A 1 180 ? -17.353 0.438 6.403 1.00 82.31 180 GLU A N 1
ATOM 1419 C CA . GLU A 1 180 ? -18.199 -0.744 6.231 1.00 82.31 180 GLU A CA 1
ATOM 1420 C C . GLU A 1 180 ? -19.350 -0.651 7.231 1.00 82.31 180 GLU A C 1
ATOM 1422 O O . GLU A 1 180 ? -19.134 -0.576 8.442 1.00 82.31 180 GLU A O 1
ATOM 1427 N N . ARG A 1 181 ? -20.602 -0.636 6.756 1.00 61.03 181 ARG A N 1
ATOM 1428 C CA . ARG A 1 181 ? -21.706 -0.811 7.700 1.00 61.03 181 ARG A CA 1
ATOM 1429 C C . ARG A 1 181 ? -21.567 -2.216 8.266 1.00 61.03 181 ARG A C 1
ATOM 1431 O O . ARG A 1 181 ? -21.721 -3.177 7.520 1.00 61.03 181 ARG A O 1
ATOM 1438 N N . LYS A 1 182 ? -21.353 -2.330 9.580 1.00 49.19 182 LYS A N 1
ATOM 1439 C CA . LYS A 1 182 ? -21.833 -3.510 10.296 1.00 49.19 182 LYS A CA 1
ATOM 1440 C C . LYS A 1 182 ? -23.315 -3.612 9.964 1.00 49.19 182 LYS A C 1
ATOM 1442 O O . LYS A 1 182 ? -24.076 -2.723 10.344 1.00 49.19 182 LYS A O 1
ATOM 1447 N N . GLU A 1 183 ? -23.705 -4.628 9.204 1.00 41.88 183 GLU A N 1
ATOM 1448 C CA . GLU A 1 183 ? -25.091 -5.065 9.262 1.00 41.88 183 GLU A CA 1
ATOM 1449 C C . GLU A 1 183 ? -25.338 -5.430 10.727 1.00 41.88 183 GLU A C 1
ATOM 1451 O O . GLU A 1 183 ? -24.665 -6.294 11.294 1.00 41.88 183 GLU A O 1
ATOM 1456 N N . SER A 1 184 ? -26.154 -4.599 11.370 1.00 38.72 184 SER A N 1
ATOM 1457 C CA . SER A 1 184 ? -26.596 -4.725 12.756 1.00 38.72 184 SER A CA 1
ATOM 1458 C C . SER A 1 184 ? -27.609 -5.844 12.892 1.00 38.72 184 SER A C 1
ATOM 1460 O O . SER A 1 184 ? -28.521 -5.855 12.033 1.00 38.72 184 SER A O 1
#